Protein AF-A0E9J8-F1 (afdb_monomer)

Organism: Paramecium tetraurelia (NCBI:txid5888)

Solvent-accessible surface area (backbone atoms only — not comparable to full-atom values): 7516 Å² total; per-residue (Å²): 138,87,58,79,73,52,70,74,32,68,86,68,34,58,67,63,62,61,61,70,71,49,55,66,96,74,43,34,46,61,29,33,28,72,41,44,95,43,88,46,28,34,34,32,41,32,68,52,72,47,80,39,81,92,76,74,45,78,46,77,51,76,50,79,44,51,25,39,29,86,79,60,76,69,50,64,62,20,29,32,33,36,33,59,52,77,78,54,96,90,23,41,28,29,64,73,45,77,66,44,76,57,89,79,54,75,61,59,59,51,54,52,53,51,51,51,53,51,52,52,50,54,52,37,50,74,72,75,96

Radius of gyration: 19.51 Å; Cα contacts (8 Å, |Δi|>4): 196; chains: 1; bounding box: 41×47×58 Å

Structure (mmCIF, N/CA/C/O backbone):
data_AF-A0E9J8-F1
#
_entry.id   AF-A0E9J8-F1
#
loop_
_atom_site.group_PDB
_atom_site.id
_atom_site.type_symbol
_atom_site.label_atom_id
_atom_site.label_alt_id
_atom_site.label_comp_id
_atom_site.label_asym_id
_atom_site.label_entity_id
_atom_site.label_seq_id
_atom_site.pdbx_PDB_ins_code
_atom_site.Cartn_x
_atom_site.Cartn_y
_atom_site.Cartn_z
_atom_site.occupancy
_atom_site.B_iso_or_equiv
_atom_site.auth_seq_id
_atom_site.auth_comp_id
_atom_site.auth_asym_id
_atom_site.auth_atom_id
_atom_site.pdbx_PDB_model_num
ATOM 1 N N . MET A 1 1 ? -3.185 -34.220 -5.222 1.00 56.47 1 MET A N 1
ATOM 2 C CA . MET A 1 1 ? -3.588 -34.143 -6.646 1.00 56.47 1 MET A CA 1
ATOM 3 C C . MET A 1 1 ? -3.906 -32.694 -6.990 1.00 56.47 1 MET A C 1
ATOM 5 O O . MET A 1 1 ? -4.466 -32.004 -6.150 1.00 56.47 1 MET A O 1
ATOM 9 N N . GLN A 1 2 ? -3.507 -32.208 -8.166 1.00 64.44 2 GLN A N 1
ATOM 10 C CA . GLN A 1 2 ? -3.787 -30.841 -8.625 1.00 64.44 2 GLN A CA 1
ATOM 11 C C . GLN A 1 2 ? -5.031 -30.859 -9.522 1.00 64.44 2 GLN A C 1
ATOM 13 O O . GLN A 1 2 ? -5.090 -31.659 -10.449 1.00 64.44 2 GLN A O 1
ATOM 18 N N . THR A 1 3 ? -6.016 -30.000 -9.261 1.00 77.12 3 THR A N 1
ATOM 19 C CA . THR A 1 3 ? -7.221 -29.868 -10.099 1.00 77.12 3 THR A CA 1
ATOM 20 C C . THR A 1 3 ? -7.054 -28.728 -11.107 1.00 77.12 3 THR A C 1
ATOM 22 O O . THR A 1 3 ? -6.377 -27.741 -10.813 1.00 77.12 3 THR A O 1
ATOM 25 N N . VAL A 1 4 ? -7.684 -28.821 -12.284 1.00 76.69 4 VAL A N 1
ATOM 26 C CA . VAL A 1 4 ? -7.612 -27.785 -13.343 1.00 76.69 4 VAL A CA 1
ATOM 27 C C . VAL A 1 4 ? -8.012 -26.401 -12.812 1.00 76.69 4 VAL A C 1
ATOM 29 O O . VAL A 1 4 ? -7.341 -25.409 -13.089 1.00 76.69 4 VAL A O 1
ATOM 32 N N . TRP A 1 5 ? -9.026 -26.346 -11.947 1.00 69.56 5 TRP A N 1
ATOM 33 C CA . TRP A 1 5 ? -9.501 -25.124 -11.292 1.00 69.56 5 TRP A CA 1
ATOM 34 C C . TRP A 1 5 ? -8.427 -24.394 -10.471 1.00 69.56 5 TRP A C 1
ATOM 36 O O . TRP A 1 5 ? -8.422 -23.166 -10.412 1.00 69.56 5 TRP A O 1
ATOM 46 N N . THR A 1 6 ? -7.452 -25.112 -9.904 1.00 72.88 6 THR A N 1
ATOM 47 C CA . THR A 1 6 ? -6.358 -24.469 -9.156 1.00 72.88 6 THR A CA 1
ATOM 48 C C . THR A 1 6 ? -5.364 -23.720 -10.049 1.00 72.88 6 THR A C 1
ATOM 50 O O . THR A 1 6 ? -4.678 -22.833 -9.553 1.00 72.88 6 THR A O 1
ATOM 53 N N . LEU A 1 7 ? -5.288 -24.007 -11.355 1.00 70.81 7 LEU A N 1
ATOM 54 C CA . LEU A 1 7 ? -4.381 -23.314 -12.290 1.00 70.81 7 LEU A CA 1
ATOM 55 C C . LEU A 1 7 ? -4.836 -21.887 -12.628 1.00 70.81 7 LEU A C 1
ATOM 57 O O . LEU A 1 7 ? -4.047 -21.091 -13.138 1.00 70.81 7 LEU A O 1
ATOM 61 N N . ILE A 1 8 ? -6.102 -21.569 -12.342 1.00 70.50 8 ILE A N 1
ATOM 62 C CA . ILE A 1 8 ? -6.716 -20.263 -12.607 1.00 70.50 8 ILE A CA 1
ATOM 63 C C . ILE A 1 8 ? -6.835 -19.431 -11.311 1.00 70.50 8 ILE A C 1
ATOM 65 O O . ILE A 1 8 ? -7.114 -18.236 -11.354 1.00 70.50 8 ILE A O 1
ATOM 69 N N . HIS A 1 9 ? -6.562 -20.025 -10.144 1.00 70.81 9 HIS A N 1
ATOM 70 C CA . HIS A 1 9 ? -6.710 -19.355 -8.854 1.00 70.81 9 HIS A CA 1
ATOM 71 C C . HIS A 1 9 ? -5.567 -18.352 -8.578 1.00 70.81 9 HIS A C 1
ATOM 73 O O . HIS A 1 9 ? -4.394 -18.705 -8.749 1.00 70.81 9 HIS A O 1
ATOM 79 N N . PRO A 1 10 ? -5.858 -17.130 -8.085 1.00 66.62 10 PRO A N 1
ATOM 80 C CA . PRO A 1 10 ? -4.861 -16.073 -7.871 1.00 66.62 10 PRO A CA 1
ATOM 81 C C . PRO A 1 10 ? -3.773 -16.408 -6.840 1.00 66.62 10 PRO A C 1
ATOM 83 O O . PRO A 1 10 ? -2.691 -15.836 -6.908 1.00 66.62 10 PRO A O 1
ATOM 86 N N . THR A 1 11 ? -4.017 -17.335 -5.908 1.00 67.31 11 THR A N 1
ATOM 87 C CA . THR A 1 11 ? -2.997 -17.766 -4.925 1.00 67.31 11 THR A CA 1
ATOM 88 C C . THR A 1 11 ? -1.962 -18.736 -5.496 1.00 67.31 11 THR A C 1
ATOM 90 O O . THR A 1 11 ? -0.886 -18.871 -4.922 1.00 67.31 11 THR A O 1
ATOM 93 N N . ARG A 1 12 ? -2.270 -19.415 -6.611 1.00 70.31 12 ARG A N 1
ATOM 94 C CA . ARG A 1 12 ? -1.359 -20.356 -7.288 1.00 70.31 12 ARG A CA 1
ATOM 95 C C . ARG A 1 12 ? -0.766 -19.757 -8.559 1.00 70.31 12 ARG A C 1
ATOM 97 O O . ARG A 1 12 ? 0.385 -20.024 -8.900 1.00 70.31 12 ARG A O 1
ATOM 104 N N . ILE A 1 13 ? -1.548 -18.941 -9.258 1.00 65.56 13 ILE A N 1
ATOM 105 C CA . ILE A 1 13 ? -1.049 -18.069 -10.310 1.00 65.56 13 ILE A CA 1
ATOM 106 C C . ILE A 1 13 ? 0.006 -17.130 -9.717 1.00 65.56 13 ILE A C 1
ATOM 108 O O . ILE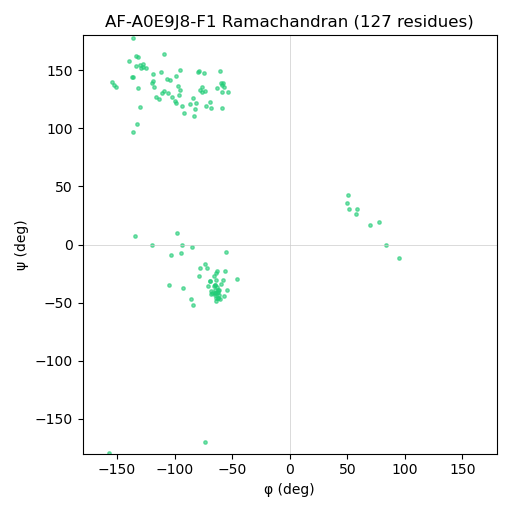 A 1 13 ? -0.173 -16.569 -8.641 1.00 65.56 13 ILE A O 1
ATOM 112 N N . SER A 1 14 ? 1.106 -16.928 -10.446 1.00 69.12 14 SER A N 1
ATOM 113 C CA . SER A 1 14 ? 2.121 -15.953 -10.051 1.00 69.12 14 SER A CA 1
ATOM 114 C C . SER A 1 14 ? 1.473 -14.589 -9.829 1.00 69.12 14 SER A C 1
ATOM 116 O O . SER A 1 14 ? 0.776 -14.091 -10.714 1.00 69.12 14 SER A O 1
ATOM 118 N N . VAL A 1 15 ? 1.777 -13.948 -8.697 1.00 70.06 15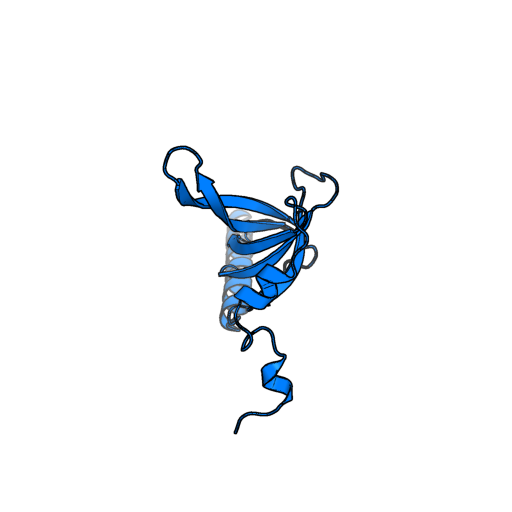 VAL A N 1
ATOM 119 C CA . VAL A 1 15 ? 1.400 -12.554 -8.393 1.00 70.06 15 VAL A CA 1
ATOM 120 C C . VAL A 1 15 ? 1.681 -11.627 -9.587 1.00 70.06 15 VAL A C 1
ATOM 122 O O . VAL A 1 15 ? 0.950 -10.671 -9.830 1.00 70.06 15 VAL A O 1
ATOM 125 N N . GLN A 1 16 ? 2.687 -11.957 -10.405 1.00 68.25 16 GLN A N 1
ATOM 126 C CA . GLN A 1 16 ? 2.999 -11.240 -11.638 1.00 68.25 16 GLN A CA 1
ATOM 127 C C . GLN A 1 16 ? 1.859 -11.215 -12.666 1.00 68.25 16 GLN A C 1
ATOM 129 O O . GLN A 1 16 ? 1.724 -10.225 -13.374 1.00 68.25 16 GLN A O 1
ATOM 134 N N . LYS A 1 17 ? 1.036 -12.262 -12.780 1.00 68.00 17 LYS A N 1
ATOM 135 C CA . LYS A 1 17 ? -0.120 -12.280 -13.694 1.00 68.00 17 LYS A CA 1
ATOM 136 C C . LYS A 1 17 ? -1.230 -11.352 -13.199 1.00 68.00 17 LYS A C 1
ATOM 138 O O . LYS A 1 17 ? -1.835 -10.674 -14.017 1.00 68.00 17 LYS A O 1
ATOM 143 N N . THR A 1 18 ? -1.433 -11.255 -11.883 1.00 72.31 18 THR A N 1
ATOM 144 C CA . THR A 1 18 ? -2.344 -10.264 -11.290 1.00 72.31 18 THR A CA 1
ATOM 145 C C . THR A 1 18 ? -1.850 -8.847 -11.563 1.00 72.31 18 THR A C 1
ATOM 147 O O . THR A 1 18 ? -2.623 -8.020 -12.027 1.00 72.31 18 THR A O 1
ATOM 150 N N . ILE A 1 19 ? -0.552 -8.585 -11.367 1.00 77.38 19 ILE A N 1
ATOM 151 C CA . ILE A 1 19 ? 0.054 -7.267 -11.626 1.00 77.38 19 ILE A CA 1
ATOM 152 C C . ILE A 1 19 ? -0.045 -6.873 -13.108 1.00 77.38 19 ILE A C 1
ATOM 154 O O . ILE A 1 19 ? -0.304 -5.714 -13.415 1.00 77.38 19 ILE A O 1
ATOM 158 N N . LYS A 1 20 ? 0.134 -7.824 -14.034 1.00 74.88 20 LYS A N 1
ATOM 159 C CA . LYS A 1 20 ? 0.058 -7.570 -15.484 1.00 74.88 20 LYS A CA 1
ATOM 160 C C . LYS A 1 20 ? -1.328 -7.124 -15.965 1.00 74.88 20 LYS A C 1
ATOM 162 O O . LYS A 1 20 ? -1.400 -6.469 -16.996 1.00 74.88 20 LYS A O 1
ATOM 167 N N . ASN A 1 21 ? -2.392 -7.465 -15.238 1.00 82.31 21 ASN A N 1
ATOM 168 C CA . ASN A 1 21 ? -3.774 -7.164 -15.621 1.00 82.31 21 ASN A CA 1
ATOM 169 C C . ASN A 1 21 ? -4.342 -5.906 -14.936 1.00 82.31 21 ASN A C 1
ATOM 171 O O . ASN A 1 21 ? -5.545 -5.670 -15.011 1.00 82.31 21 ASN A O 1
ATOM 175 N N . LEU A 1 22 ? -3.508 -5.121 -14.249 1.00 88.50 22 LEU A N 1
ATOM 176 C CA . LEU A 1 22 ? -3.925 -3.868 -13.617 1.00 88.50 22 LEU A CA 1
ATOM 177 C C . LEU A 1 22 ? -4.011 -2.734 -14.641 1.00 88.50 22 LEU A C 1
ATOM 179 O O . LEU A 1 22 ? -3.219 -2.677 -15.586 1.00 88.50 22 LEU A O 1
ATOM 183 N N . LEU A 1 23 ? -4.929 -1.790 -14.422 1.00 91.56 23 LEU A N 1
ATOM 184 C CA . LEU A 1 23 ? -4.974 -0.570 -15.230 1.00 91.56 23 LEU A CA 1
ATOM 185 C C . LEU A 1 23 ? -3.690 0.265 -15.038 1.00 91.56 23 LEU A C 1
ATOM 187 O O . LEU A 1 23 ? -3.252 0.469 -13.901 1.00 91.56 23 LEU A O 1
ATOM 191 N N . PRO A 1 24 ? -3.091 0.777 -16.131 1.00 87.88 24 PRO A N 1
ATOM 192 C CA . PRO A 1 24 ? -1.866 1.569 -16.073 1.00 87.88 24 PRO A CA 1
ATOM 193 C C . PRO A 1 24 ? -2.126 2.981 -15.512 1.00 87.88 24 PRO A C 1
ATOM 195 O O . PRO A 1 24 ? -3.190 3.285 -14.973 1.00 87.88 24 PRO A O 1
ATOM 198 N N . SER A 1 25 ? -1.119 3.857 -15.611 1.00 90.00 25 SER A N 1
ATOM 199 C CA . SER A 1 25 ? -1.200 5.286 -15.253 1.00 90.00 25 SER A CA 1
ATOM 200 C C . SER A 1 25 ? -1.620 5.583 -13.806 1.00 90.00 25 SER A C 1
ATOM 202 O O . SER A 1 25 ? -2.196 6.631 -13.535 1.00 90.00 25 SER A O 1
ATOM 204 N N . GLY A 1 26 ? -1.368 4.659 -12.878 1.00 88.88 26 GLY A N 1
ATOM 205 C CA . GLY A 1 26 ? -1.719 4.823 -11.466 1.00 88.88 26 GLY A CA 1
ATOM 206 C C . GLY A 1 26 ? -3.217 4.783 -11.167 1.00 88.88 26 GLY A C 1
ATOM 207 O O . GLY A 1 26 ? -3.636 5.187 -10.087 1.00 88.88 26 GLY A O 1
ATOM 208 N N . GLN A 1 27 ? -4.035 4.283 -12.099 1.00 95.25 27 GLN A N 1
ATOM 209 C CA . GLN A 1 27 ? -5.447 4.028 -11.812 1.00 95.25 27 GLN A CA 1
ATOM 210 C C . GLN A 1 27 ? -5.623 2.871 -10.833 1.00 95.25 27 GLN A C 1
ATOM 212 O O . GLN A 1 27 ? -6.582 2.856 -10.061 1.00 95.25 27 GLN A O 1
ATOM 217 N N . GLU A 1 28 ? -4.712 1.902 -10.870 1.00 96.69 28 GLU A N 1
ATOM 218 C CA . GLU A 1 28 ? -4.720 0.742 -9.998 1.00 96.69 28 GLU A CA 1
ATOM 219 C C . GLU A 1 28 ? -3.332 0.423 -9.488 1.00 96.69 28 GLU A C 1
ATOM 221 O O . GLU A 1 28 ? -2.342 0.519 -10.214 1.00 96.69 28 GLU A O 1
ATOM 226 N N . PHE A 1 29 ? -3.281 -0.041 -8.247 1.00 96.06 29 PHE A N 1
ATOM 227 C CA . PHE A 1 29 ? -2.051 -0.521 -7.655 1.00 96.06 29 PHE A CA 1
ATOM 228 C C . PHE A 1 29 ? -2.274 -1.811 -6.891 1.00 96.06 29 PHE A C 1
ATOM 230 O O . PHE A 1 29 ? -3.287 -1.988 -6.223 1.00 96.06 29 PHE A O 1
ATOM 237 N N . PHE A 1 30 ? -1.278 -2.687 -6.954 1.00 95.56 30 PH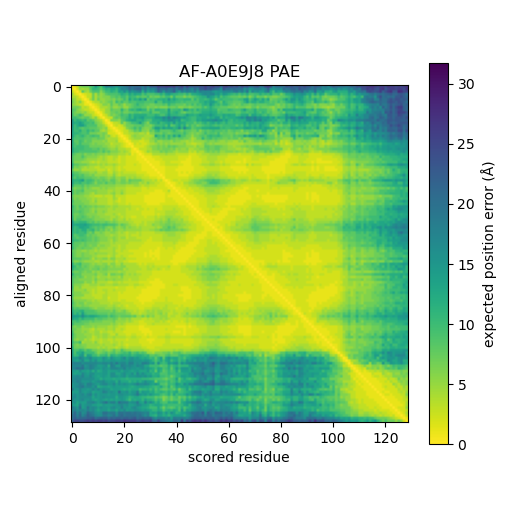E A N 1
ATOM 238 C CA . PHE A 1 30 ? -1.163 -3.831 -6.065 1.00 95.56 30 PHE A CA 1
ATOM 239 C C . PHE A 1 30 ? -0.257 -3.466 -4.893 1.00 95.56 30 PHE A C 1
ATOM 241 O O . PHE A 1 30 ? 0.826 -2.908 -5.087 1.00 95.56 30 PHE A O 1
ATOM 248 N N . GLY A 1 31 ? -0.692 -3.792 -3.684 1.00 96.00 31 GLY A N 1
ATOM 249 C CA . GLY A 1 31 ? 0.032 -3.442 -2.475 1.00 96.00 31 GLY A CA 1
ATOM 250 C C . GLY A 1 31 ? -0.295 -4.338 -1.293 1.00 96.00 31 GLY A C 1
ATOM 251 O O . GLY A 1 31 ? -1.093 -5.268 -1.393 1.00 96.00 31 GLY A O 1
ATOM 252 N N . THR A 1 32 ? 0.338 -4.033 -0.166 1.00 97.44 32 THR A N 1
ATOM 253 C CA . THR A 1 32 ? 0.138 -4.732 1.108 1.00 97.44 32 THR A CA 1
ATOM 254 C C . THR A 1 32 ? -0.411 -3.764 2.144 1.00 97.44 32 THR A C 1
ATOM 256 O O . THR A 1 32 ? 0.091 -2.647 2.271 1.00 97.44 32 THR A O 1
ATOM 259 N N . VAL A 1 33 ? -1.412 -4.178 2.913 1.00 97.75 33 VAL A N 1
ATOM 260 C CA . VAL A 1 33 ? -1.950 -3.381 4.020 1.00 97.75 33 VAL A CA 1
ATOM 261 C C . VAL A 1 33 ? -0.918 -3.310 5.148 1.00 97.75 33 VAL A C 1
ATOM 263 O O . VAL A 1 33 ? -0.476 -4.335 5.660 1.00 97.75 33 VAL A O 1
ATOM 266 N N . ILE A 1 34 ? -0.520 -2.095 5.532 1.00 97.50 34 ILE A N 1
ATOM 267 C CA . ILE A 1 34 ? 0.404 -1.845 6.653 1.00 97.50 34 ILE A CA 1
ATOM 268 C C . ILE A 1 34 ? -0.374 -1.609 7.951 1.00 97.50 34 ILE A C 1
ATOM 270 O O . ILE A 1 34 ? 0.083 -1.992 9.022 1.00 97.50 34 ILE A O 1
ATOM 274 N N . ARG A 1 35 ? -1.522 -0.920 7.870 1.00 95.75 35 ARG A N 1
ATOM 275 C CA . ARG A 1 35 ? -2.289 -0.475 9.042 1.00 95.75 35 ARG A CA 1
ATOM 276 C C . ARG A 1 35 ? -3.784 -0.386 8.737 1.00 95.75 35 ARG A C 1
ATOM 278 O O . ARG A 1 35 ? -4.156 0.219 7.732 1.00 95.75 35 ARG A O 1
ATOM 285 N N . ASP A 1 36 ? -4.605 -0.893 9.648 1.00 93.56 36 ASP A N 1
ATOM 286 C CA . ASP A 1 36 ? -6.081 -0.927 9.611 1.00 93.56 36 ASP A CA 1
ATOM 287 C C . ASP A 1 36 ? -6.747 -0.183 10.793 1.00 93.56 36 ASP A C 1
ATOM 289 O O . ASP A 1 36 ? -7.958 -0.048 10.860 1.00 93.56 36 ASP A O 1
ATOM 293 N N . SER A 1 37 ? -5.953 0.384 11.705 1.00 88.38 37 SER A N 1
ATOM 294 C CA . SER A 1 37 ? -6.391 1.075 12.934 1.00 88.38 37 SER A CA 1
ATOM 295 C C . SER A 1 37 ? -7.399 2.233 12.767 1.00 88.38 37 SER A C 1
ATOM 297 O O . SER A 1 37 ? -7.834 2.787 13.776 1.00 88.38 37 SER A O 1
ATOM 299 N N . ARG A 1 38 ? -7.740 2.670 11.548 1.00 89.62 38 ARG A N 1
ATOM 300 C CA . ARG A 1 38 ? -8.653 3.798 11.311 1.00 89.62 38 ARG A CA 1
ATOM 301 C C . ARG A 1 38 ? -9.976 3.285 10.753 1.00 89.62 38 ARG A C 1
ATOM 303 O O . ARG A 1 38 ? -9.989 2.598 9.746 1.00 89.62 38 ARG A O 1
ATOM 310 N N . ASN A 1 39 ? -11.089 3.746 11.318 1.00 93.31 39 ASN A N 1
ATOM 311 C CA . ASN A 1 39 ? -12.413 3.353 10.841 1.00 93.31 39 ASN A CA 1
ATOM 312 C C . ASN A 1 39 ? -12.613 3.670 9.344 1.00 93.31 39 ASN A C 1
ATOM 314 O O . ASN A 1 39 ? -12.257 4.753 8.857 1.00 93.31 39 ASN A O 1
ATOM 318 N N . LYS A 1 40 ? -13.174 2.708 8.620 1.00 94.81 40 LYS A N 1
ATOM 319 C CA . LYS A 1 40 ? -13.451 2.681 7.182 1.00 94.81 40 LYS A CA 1
ATOM 320 C C . LYS A 1 40 ? -12.257 3.020 6.289 1.00 94.81 40 LYS A C 1
ATOM 322 O O . LYS A 1 40 ? -12.379 3.727 5.273 1.00 94.81 40 LYS A O 1
ATOM 327 N N . SER A 1 41 ? -11.053 2.693 6.754 1.00 96.69 41 SER A N 1
ATOM 328 C CA . SER A 1 41 ? -9.812 3.146 6.131 1.00 96.69 41 SER A CA 1
ATOM 329 C C . SER A 1 41 ? -8.658 2.189 6.379 1.00 96.69 41 SER A C 1
ATOM 331 O O . SER A 1 41 ? -8.366 1.847 7.517 1.00 96.69 41 SER A O 1
ATOM 333 N N . CYS A 1 42 ? -7.861 1.931 5.351 1.00 96.81 42 CYS A N 1
ATOM 334 C CA . CYS A 1 42 ? -6.599 1.219 5.515 1.00 96.81 42 CYS A CA 1
ATOM 335 C C . CYS A 1 42 ? -5.444 1.981 4.857 1.00 96.81 42 CYS A C 1
ATOM 337 O O . CYS A 1 42 ? -5.631 2.732 3.894 1.00 96.81 42 CYS A O 1
ATOM 339 N N . ARG A 1 43 ? -4.227 1.796 5.377 1.00 97.75 43 ARG A N 1
ATOM 340 C CA . ARG A 1 43 ? -2.993 2.299 4.762 1.00 97.75 43 ARG A CA 1
ATOM 341 C C . ARG A 1 43 ? -2.310 1.167 4.005 1.00 97.75 43 ARG A C 1
ATOM 343 O O . ARG A 1 43 ? -2.003 0.132 4.592 1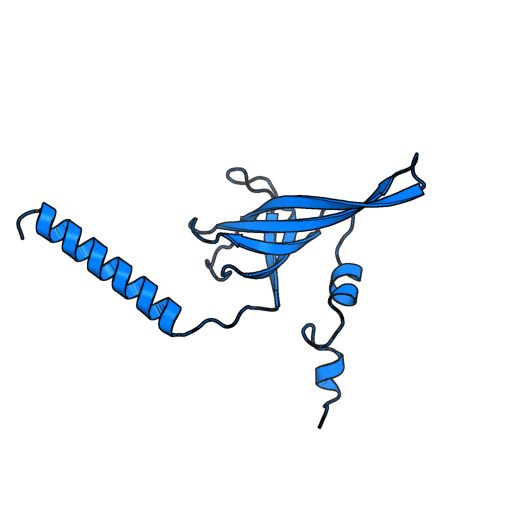.00 97.75 43 ARG A O 1
ATOM 350 N N . VAL A 1 44 ? -2.061 1.373 2.717 1.00 98.00 44 VAL A N 1
ATOM 351 C CA . VAL A 1 44 ? -1.545 0.360 1.791 1.00 98.00 44 VAL A CA 1
ATOM 352 C C . VAL A 1 44 ? -0.173 0.776 1.273 1.00 98.00 44 VAL A C 1
ATOM 354 O O . VAL A 1 44 ? -0.010 1.873 0.740 1.00 98.00 44 VAL A O 1
ATOM 357 N N . LYS A 1 45 ? 0.810 -0.116 1.406 1.00 98.31 45 LYS A N 1
ATOM 358 C CA . LYS A 1 45 ? 2.143 -0.006 0.810 1.00 98.31 45 LYS A CA 1
ATOM 359 C C . LYS A 1 45 ? 2.093 -0.454 -0.640 1.00 98.31 45 LYS A C 1
ATOM 361 O O . LYS A 1 45 ? 1.780 -1.614 -0.901 1.00 98.31 45 LYS A O 1
ATOM 366 N N . VAL A 1 46 ? 2.469 0.410 -1.568 1.00 97.06 46 VAL A N 1
ATOM 367 C CA . VAL A 1 46 ? 2.613 0.070 -2.985 1.00 97.06 46 VAL A CA 1
ATOM 368 C C . VAL A 1 46 ? 4.077 0.169 -3.371 1.00 97.06 46 VAL A C 1
ATOM 370 O O . VAL A 1 46 ? 4.707 1.205 -3.187 1.00 97.06 46 VAL A O 1
ATOM 373 N N . SER A 1 47 ? 4.611 -0.913 -3.929 1.00 94.38 47 SER A N 1
ATOM 374 C CA . SER A 1 47 ? 5.965 -0.964 -4.477 1.00 94.38 47 SER A CA 1
ATOM 375 C C . SER A 1 47 ? 5.912 -0.963 -5.997 1.00 94.38 47 SER A C 1
ATOM 377 O O . SER A 1 47 ? 5.225 -1.801 -6.586 1.00 94.38 47 SER A O 1
ATOM 379 N N . TYR A 1 48 ? 6.678 -0.091 -6.637 1.00 92.44 48 TYR A N 1
ATOM 380 C CA . TYR A 1 48 ? 6.771 -0.018 -8.090 1.00 92.44 48 TYR A CA 1
ATOM 381 C C . TYR A 1 48 ? 8.234 0.040 -8.528 1.00 92.44 48 TYR A C 1
ATOM 383 O O . TYR A 1 48 ? 9.134 0.310 -7.734 1.00 92.44 48 TYR A O 1
ATOM 391 N N . LYS A 1 49 ? 8.483 -0.271 -9.801 1.00 93.19 49 LYS A N 1
ATOM 392 C CA . LYS A 1 49 ? 9.809 -0.154 -10.410 1.00 93.19 49 LYS A CA 1
ATOM 393 C C . LYS A 1 49 ? 9.750 0.826 -11.567 1.00 93.19 49 LYS A C 1
ATOM 395 O O . LYS A 1 49 ? 8.808 0.780 -12.353 1.00 93.19 49 LYS A O 1
ATOM 400 N N . TYR A 1 50 ? 10.765 1.669 -11.695 1.00 93.94 50 TYR A N 1
ATOM 401 C CA . TYR A 1 50 ? 10.886 2.624 -12.791 1.00 93.94 50 TYR A CA 1
ATOM 402 C C . TYR A 1 50 ? 12.268 2.545 -13.435 1.00 93.94 50 TYR A C 1
ATOM 404 O O . TYR A 1 50 ? 13.247 2.122 -12.820 1.00 93.94 50 TYR A O 1
ATOM 412 N N . TRP A 1 51 ? 12.340 2.938 -14.704 1.00 96.69 51 TRP A N 1
ATOM 413 C CA . TRP A 1 51 ? 13.588 2.976 -15.456 1.00 96.69 51 TRP A CA 1
ATOM 414 C C . TRP A 1 51 ? 14.309 4.304 -15.236 1.00 96.69 51 TRP A C 1
ATOM 416 O O . TRP A 1 51 ? 13.778 5.367 -15.570 1.00 96.69 51 TRP A O 1
ATOM 426 N N . HIS A 1 52 ? 15.538 4.260 -14.724 1.00 97.44 52 HIS A N 1
ATOM 427 C CA . HIS A 1 52 ? 16.344 5.465 -14.576 1.00 97.44 52 HIS A CA 1
ATOM 428 C C . HIS A 1 52 ? 17.220 5.704 -15.813 1.00 97.44 52 HIS A C 1
ATOM 430 O O . HIS A 1 52 ? 18.166 4.960 -16.075 1.00 97.44 52 HIS A O 1
ATOM 436 N N . LYS A 1 53 ? 16.939 6.785 -16.557 1.00 96.75 53 LYS A N 1
ATOM 437 C CA . LYS A 1 53 ? 17.558 7.069 -17.868 1.00 96.75 53 LYS A CA 1
ATOM 438 C C . LYS A 1 53 ? 19.090 7.146 -17.828 1.00 96.75 53 LYS A C 1
ATOM 440 O O . LYS A 1 53 ? 19.740 6.572 -18.693 1.00 96.75 53 LYS A O 1
ATOM 445 N N . LYS A 1 54 ? 19.667 7.825 -16.825 1.00 97.31 54 LYS A N 1
ATOM 446 C CA . LYS A 1 54 ? 21.126 8.035 -16.716 1.00 97.31 54 LYS A CA 1
ATOM 447 C C . LYS A 1 54 ? 21.885 6.739 -16.423 1.00 97.31 54 LYS A C 1
ATOM 449 O O . LYS A 1 54 ? 22.930 6.501 -17.012 1.00 97.31 54 LYS A O 1
ATOM 454 N N . TYR A 1 55 ? 21.353 5.915 -15.521 1.00 96.81 55 TYR A N 1
ATOM 455 C CA . TYR A 1 55 ? 22.026 4.694 -15.054 1.00 96.81 55 TYR A CA 1
ATOM 456 C C . TYR A 1 55 ? 21.607 3.437 -15.822 1.00 96.81 55 TYR A C 1
ATOM 458 O O . TYR A 1 55 ? 22.201 2.388 -15.615 1.00 96.81 55 TYR A O 1
ATOM 466 N N . LYS A 1 56 ? 20.599 3.538 -16.702 1.00 96.00 56 LYS A N 1
ATOM 467 C CA . LYS A 1 56 ? 20.084 2.435 -17.525 1.00 96.00 56 LYS A CA 1
ATOM 468 C C . LYS A 1 56 ? 19.773 1.174 -16.703 1.00 96.00 56 LYS A C 1
ATOM 470 O O . LYS A 1 56 ? 20.108 0.062 -17.098 1.00 96.00 56 LYS A O 1
ATOM 475 N N . SER A 1 57 ? 19.153 1.366 -15.541 1.00 97.19 57 SER A N 1
ATOM 476 C CA . SER A 1 57 ? 18.752 0.282 -14.645 1.00 97.19 57 SER A CA 1
ATOM 477 C C . SER A 1 57 ? 17.376 0.559 -14.043 1.00 97.19 57 SER A C 1
ATOM 479 O O . SER A 1 57 ? 16.922 1.710 -13.999 1.00 97.19 57 SER A O 1
ATOM 481 N N . TYR A 1 58 ? 16.708 -0.506 -13.598 1.00 96.44 58 TYR A N 1
ATOM 482 C CA . TYR A 1 58 ? 15.439 -0.421 -12.886 1.00 96.44 58 TYR A CA 1
ATOM 483 C C . TYR A 1 58 ? 15.679 -0.159 -11.404 1.00 96.44 58 TYR A C 1
ATOM 485 O O . TYR A 1 58 ? 16.360 -0.931 -10.732 1.00 96.44 58 TYR A O 1
ATOM 493 N N . PHE A 1 59 ? 15.047 0.888 -10.888 1.00 96.75 59 PHE A N 1
ATOM 494 C CA . PHE A 1 59 ? 15.037 1.209 -9.467 1.00 96.75 59 PHE A CA 1
ATOM 495 C C . PHE A 1 59 ? 13.669 0.879 -8.886 1.00 96.75 59 PHE A C 1
ATOM 497 O O . PHE A 1 59 ? 12.651 1.026 -9.564 1.00 96.75 59 PHE A O 1
ATOM 504 N N . GLY A 1 60 ? 13.659 0.374 -7.655 1.00 96.38 60 GLY A N 1
ATOM 505 C CA . GLY A 1 60 ? 12.441 0.135 -6.895 1.00 96.38 60 GLY A CA 1
ATOM 506 C C . GLY A 1 60 ? 12.178 1.302 -5.959 1.00 96.38 60 GLY A C 1
ATOM 507 O O . GLY A 1 60 ? 13.099 1.759 -5.290 1.00 96.38 60 GLY A O 1
ATOM 508 N N . ASP A 1 61 ? 10.931 1.742 -5.900 1.00 96.62 61 ASP A N 1
ATOM 509 C CA . ASP A 1 61 ? 10.473 2.724 -4.927 1.00 96.62 61 ASP A CA 1
ATOM 510 C C . ASP A 1 61 ? 9.151 2.269 -4.305 1.00 96.62 61 ASP A C 1
ATOM 512 O O . ASP A 1 61 ? 8.485 1.344 -4.790 1.00 96.62 61 ASP A O 1
ATOM 516 N N . THR A 1 62 ? 8.815 2.863 -3.168 1.00 97.44 62 THR A N 1
ATOM 517 C CA . THR A 1 62 ? 7.626 2.537 -2.399 1.00 97.44 62 THR A CA 1
ATOM 518 C C . THR A 1 62 ? 6.876 3.803 -2.017 1.00 97.44 62 THR A C 1
ATOM 520 O O . THR A 1 62 ? 7.451 4.755 -1.504 1.00 97.44 62 THR A O 1
ATOM 523 N N . SER A 1 63 ? 5.561 3.784 -2.196 1.00 96.81 63 SER A N 1
ATOM 524 C CA . SER A 1 63 ? 4.665 4.830 -1.714 1.00 96.81 63 SER A CA 1
ATOM 525 C C . SER A 1 63 ? 3.566 4.237 -0.844 1.00 96.81 63 SER A C 1
ATOM 527 O O . SER A 1 63 ? 3.179 3.078 -0.999 1.00 96.81 63 SER A O 1
ATOM 529 N N . GLU A 1 64 ? 3.061 5.038 0.087 1.00 97.62 64 GLU A N 1
ATOM 530 C CA . GLU A 1 64 ? 1.973 4.648 0.975 1.00 97.62 64 GLU A CA 1
ATOM 531 C C . GLU A 1 64 ? 0.707 5.426 0.633 1.00 97.62 64 GLU A C 1
ATOM 533 O O . GLU A 1 64 ? 0.714 6.655 0.551 1.00 97.62 64 GLU A O 1
ATOM 538 N N . PHE A 1 65 ? -0.394 4.701 0.478 1.00 97.00 65 PHE A N 1
ATOM 539 C CA . PHE A 1 65 ? -1.688 5.247 0.100 1.00 97.00 65 PHE A CA 1
ATOM 540 C C . PHE A 1 65 ? -2.725 4.989 1.185 1.00 97.00 65 PHE A C 1
ATOM 542 O O . PHE A 1 65 ? -2.683 3.970 1.869 1.00 97.00 65 PHE A O 1
ATOM 549 N N . ILE A 1 66 ? -3.669 5.916 1.346 1.00 96.81 66 ILE A N 1
ATOM 550 C CA . ILE A 1 66 ? -4.834 5.714 2.211 1.00 96.81 66 ILE A CA 1
ATOM 551 C C . ILE A 1 66 ? -5.993 5.309 1.310 1.00 96.81 66 ILE A C 1
ATOM 553 O O . ILE A 1 66 ? -6.350 6.058 0.397 1.00 96.81 66 ILE A O 1
ATOM 557 N N . ALA A 1 67 ? -6.562 4.139 1.576 1.00 97.50 67 ALA A N 1
ATOM 558 C CA . ALA A 1 67 ? -7.686 3.600 0.834 1.00 97.50 67 ALA A CA 1
ATOM 559 C C . ALA A 1 67 ? -8.956 3.562 1.694 1.00 97.50 67 ALA A C 1
ATOM 561 O O . ALA A 1 67 ? -8.896 3.424 2.918 1.00 97.50 67 ALA A O 1
ATOM 562 N N . HIS A 1 68 ? -10.105 3.725 1.044 1.00 97.25 68 HIS A N 1
ATOM 563 C CA . HIS A 1 68 ? -11.414 3.426 1.610 1.00 97.25 68 HIS A CA 1
ATOM 564 C C . HIS A 1 68 ? -11.626 1.912 1.690 1.00 97.25 68 HIS A C 1
ATOM 566 O O . HIS A 1 68 ? -11.399 1.208 0.707 1.00 97.25 68 HIS A O 1
ATOM 572 N N . ASP A 1 69 ? -12.083 1.455 2.850 1.00 96.50 69 ASP A N 1
ATOM 573 C CA . ASP A 1 69 ? -12.518 0.084 3.118 1.00 96.50 69 ASP A CA 1
ATOM 574 C C . ASP A 1 69 ? -13.811 0.190 3.929 1.00 96.50 69 ASP A C 1
ATOM 576 O O . ASP A 1 69 ? -13.757 0.503 5.110 1.00 96.50 69 ASP A O 1
ATOM 580 N N . GLU A 1 70 ? -14.975 0.099 3.291 1.00 93.75 70 GLU A N 1
ATOM 581 C CA . GLU A 1 70 ? -16.253 0.445 3.938 1.00 93.75 70 GLU A CA 1
ATOM 582 C C . GLU A 1 70 ? -16.654 -0.544 5.035 1.00 93.75 70 GLU A C 1
ATOM 584 O O . GLU A 1 70 ? -17.226 -0.127 6.048 1.00 93.75 70 GLU A O 1
ATOM 589 N N . ASP A 1 71 ? -16.272 -1.808 4.855 1.00 94.19 71 ASP A N 1
ATOM 590 C CA . ASP A 1 71 ? -16.614 -2.929 5.729 1.00 94.19 71 ASP A CA 1
ATOM 591 C C . ASP A 1 71 ? -15.541 -3.207 6.795 1.00 94.19 71 ASP A C 1
ATOM 593 O O . ASP A 1 71 ? -15.704 -4.121 7.600 1.00 94.19 71 ASP A O 1
ATOM 597 N N . ASN A 1 72 ? -14.437 -2.441 6.817 1.00 92.69 72 ASN A N 1
ATOM 598 C CA . ASN A 1 72 ? -13.254 -2.709 7.656 1.00 92.69 72 ASN A CA 1
ATOM 599 C C . ASN A 1 72 ? -12.764 -4.166 7.536 1.00 92.69 72 ASN A C 1
ATOM 601 O O . ASN A 1 72 ? -12.334 -4.787 8.511 1.00 92.69 72 ASN A O 1
ATOM 605 N N . PHE A 1 73 ? -12.874 -4.734 6.336 1.00 92.56 73 PHE A N 1
ATOM 606 C CA . PHE A 1 73 ? -12.603 -6.147 6.096 1.00 92.56 73 PHE A CA 1
ATOM 607 C C . PHE A 1 73 ? -11.103 -6.453 5.998 1.00 92.56 73 PHE A C 1
ATOM 609 O O . PHE A 1 73 ? -10.666 -7.584 6.251 1.00 92.56 73 PHE A O 1
ATOM 616 N N . CYS A 1 74 ? -10.313 -5.463 5.587 1.00 94.06 74 CYS A N 1
ATOM 617 C CA . CYS A 1 74 ? -8.883 -5.617 5.386 1.00 94.06 74 CYS A CA 1
ATOM 618 C C . CYS A 1 74 ? -8.153 -5.634 6.725 1.00 94.06 74 CYS A C 1
ATOM 620 O O . CYS A 1 74 ? -8.314 -4.729 7.542 1.00 94.06 74 CYS A O 1
ATOM 622 N N . LYS A 1 75 ? -7.279 -6.621 6.909 1.00 93.25 75 LYS A N 1
ATOM 623 C CA . LYS A 1 75 ? -6.389 -6.712 8.068 1.00 93.25 75 LYS A CA 1
ATOM 624 C C . LYS A 1 75 ? -4.944 -6.445 7.654 1.00 93.25 75 LYS A C 1
ATOM 626 O O . LYS A 1 75 ? -4.581 -6.445 6.472 1.00 93.25 75 LYS A O 1
ATOM 631 N N . VAL A 1 76 ? -4.094 -6.172 8.639 1.00 94.88 76 VAL A N 1
ATOM 632 C CA . VAL A 1 76 ? -2.663 -5.937 8.407 1.00 94.88 76 VAL A CA 1
ATOM 633 C C . VAL A 1 76 ? -2.013 -7.156 7.740 1.00 94.88 76 VAL A C 1
ATOM 635 O O . VAL A 1 76 ? -2.166 -8.287 8.187 1.00 94.88 76 VAL A O 1
ATOM 638 N N . GLY A 1 77 ? -1.257 -6.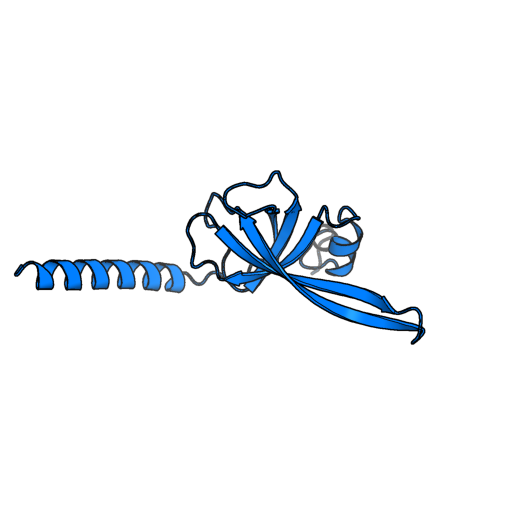913 6.667 1.00 95.00 77 GLY A N 1
ATOM 639 C CA . GLY A 1 77 ? -0.561 -7.944 5.894 1.00 95.00 77 GLY A CA 1
ATOM 640 C C . GLY A 1 77 ? -1.323 -8.460 4.670 1.00 95.00 77 GLY A C 1
ATOM 641 O O . GLY A 1 77 ? -0.703 -9.103 3.816 1.00 95.00 77 GLY A O 1
ATOM 642 N N . ASP A 1 78 ? -2.611 -8.135 4.526 1.00 95.38 78 ASP A N 1
ATOM 643 C CA . ASP A 1 78 ? -3.395 -8.499 3.344 1.00 95.38 78 ASP A CA 1
ATOM 644 C C . ASP A 1 78 ? -2.786 -7.905 2.071 1.00 95.38 78 ASP A C 1
ATOM 646 O O . ASP A 1 78 ? -2.363 -6.743 2.037 1.00 95.38 78 ASP A O 1
ATOM 650 N N . LYS A 1 79 ? -2.767 -8.693 0.990 1.00 95.12 79 LYS A N 1
ATOM 651 C CA . LYS A 1 79 ? -2.390 -8.196 -0.337 1.00 95.12 79 LYS A CA 1
ATOM 652 C C . LYS A 1 79 ? -3.630 -7.784 -1.096 1.00 95.12 79 LYS A C 1
ATOM 654 O O . LYS A 1 79 ? -4.491 -8.612 -1.397 1.00 95.12 79 LYS A O 1
ATOM 659 N N . VAL A 1 80 ? -3.685 -6.513 -1.450 1.00 96.38 80 VAL A N 1
ATOM 660 C CA . VAL A 1 80 ? -4.877 -5.866 -1.985 1.00 96.38 80 VAL A CA 1
ATOM 661 C C . VAL A 1 80 ? -4.571 -5.168 -3.298 1.00 96.38 80 VAL A C 1
ATOM 663 O O . VAL A 1 80 ? -3.443 -4.738 -3.554 1.00 96.38 80 VAL A O 1
ATOM 666 N N . VAL A 1 81 ? -5.597 -5.037 -4.131 1.00 96.06 81 VAL A N 1
ATOM 667 C CA . VAL A 1 81 ? -5.594 -4.092 -5.246 1.00 96.06 81 VAL A CA 1
ATOM 668 C C . VAL A 1 81 ? -6.424 -2.885 -4.845 1.00 96.06 81 VAL A C 1
ATOM 670 O O . VAL A 1 81 ? -7.582 -3.018 -4.444 1.00 96.06 81 VAL A O 1
ATOM 673 N N . ILE A 1 82 ? -5.830 -1.705 -4.974 1.00 97.12 82 ILE A N 1
ATOM 674 C CA . ILE A 1 82 ? -6.501 -0.425 -4.773 1.00 97.12 82 ILE A CA 1
ATOM 675 C C . ILE A 1 82 ? -6.790 0.225 -6.125 1.00 97.12 82 ILE A C 1
ATOM 677 O O . ILE A 1 82 ? -5.970 0.138 -7.040 1.00 97.12 82 ILE A O 1
ATOM 681 N N . LYS A 1 83 ? -7.951 0.875 -6.256 1.00 97.50 83 LYS A N 1
ATOM 682 C CA . LYS A 1 83 ? -8.338 1.646 -7.448 1.00 97.50 83 LYS A CA 1
ATOM 683 C C . LYS A 1 83 ? -8.552 3.106 -7.094 1.00 97.50 83 LYS A C 1
ATOM 685 O O . LYS A 1 83 ? -9.111 3.406 -6.043 1.00 97.50 83 LYS A O 1
ATOM 690 N N . HIS A 1 84 ? -8.113 3.994 -7.977 1.00 97.56 84 HIS A N 1
ATOM 691 C CA . HIS A 1 84 ? -8.358 5.423 -7.888 1.00 97.56 84 HIS A CA 1
ATOM 692 C C . HIS A 1 84 ? -9.866 5.734 -7.849 1.00 97.56 84 HIS A C 1
ATOM 694 O O . HIS A 1 84 ? -10.658 5.148 -8.594 1.00 97.56 84 HIS A O 1
ATOM 700 N N . CYS A 1 85 ? -10.253 6.690 -7.011 1.00 96.19 85 CYS A N 1
ATOM 701 C CA . CYS A 1 85 ? -11.587 7.281 -6.946 1.00 96.19 85 CYS A CA 1
ATOM 702 C C . CYS A 1 85 ? -11.492 8.801 -6.801 1.00 96.19 85 CYS A C 1
ATOM 704 O O . CYS A 1 85 ? -10.408 9.374 -6.697 1.00 96.19 85 CYS A O 1
ATOM 706 N N . GLN A 1 86 ? -12.643 9.472 -6.780 1.00 95.38 86 GLN A N 1
ATOM 707 C CA . GLN A 1 86 ? -12.684 10.883 -6.420 1.00 95.38 86 GLN A CA 1
ATOM 708 C C . GLN A 1 86 ? -12.151 11.086 -4.994 1.00 95.38 86 GLN A C 1
ATOM 710 O O . GLN A 1 86 ? -12.264 10.212 -4.132 1.00 95.38 86 GLN A O 1
ATOM 715 N N . LYS A 1 87 ? -11.548 12.253 -4.756 1.00 94.94 87 LYS A N 1
ATOM 716 C CA . LYS A 1 87 ? -10.977 12.594 -3.458 1.00 94.94 87 LYS A CA 1
ATOM 717 C C . LYS A 1 87 ? -12.075 12.780 -2.408 1.00 94.94 87 LYS A C 1
ATOM 719 O O . LYS A 1 87 ? -12.820 13.755 -2.474 1.00 94.94 87 LYS A O 1
ATOM 724 N N . THR A 1 88 ? -12.072 11.936 -1.379 1.00 94.19 88 THR A N 1
ATOM 725 C CA . THR A 1 88 ? -12.984 12.031 -0.230 1.00 94.19 88 THR A CA 1
ATOM 726 C C . THR A 1 88 ? -12.189 11.961 1.070 1.00 94.19 88 THR A C 1
ATOM 728 O O . THR A 1 88 ? -11.481 10.995 1.344 1.00 94.19 88 THR A O 1
ATOM 731 N N . GLY A 1 89 ? -12.250 13.017 1.889 1.00 88.50 89 GLY A N 1
ATOM 732 C CA . GLY A 1 89 ? -11.571 13.044 3.195 1.00 88.50 89 GLY A CA 1
ATOM 733 C C . GLY A 1 89 ? -10.049 12.829 3.133 1.00 88.50 89 GLY A C 1
ATOM 734 O O . GLY A 1 89 ? -9.471 12.237 4.043 1.00 88.50 89 GLY A O 1
ATOM 735 N N . GLY A 1 90 ? -9.402 13.257 2.042 1.00 91.81 90 GLY A N 1
ATOM 736 C CA . GLY A 1 90 ? -7.957 13.090 1.818 1.00 91.81 90 GLY A CA 1
ATOM 737 C C . GLY A 1 90 ? -7.545 11.730 1.245 1.00 91.81 90 GLY A C 1
ATOM 738 O O . GLY A 1 90 ? -6.364 11.515 0.985 1.00 91.81 90 GLY A O 1
ATOM 739 N N . LYS A 1 91 ? -8.504 10.835 1.009 1.00 94.75 91 LYS A N 1
ATOM 740 C CA . LYS A 1 91 ? -8.305 9.548 0.345 1.00 94.75 91 LYS A CA 1
ATOM 741 C C . LYS A 1 91 ? -8.702 9.673 -1.118 1.00 94.75 91 LYS A C 1
ATOM 743 O O . LYS A 1 91 ? -9.622 10.409 -1.451 1.00 94.75 91 LYS A O 1
ATOM 748 N N . TYR A 1 92 ? -7.986 8.970 -1.975 1.00 96.62 92 TYR A N 1
ATOM 749 C CA . TYR A 1 92 ? -8.148 9.001 -3.431 1.00 96.62 92 TYR A CA 1
ATOM 750 C C . TYR A 1 92 ? -8.151 7.587 -4.016 1.00 96.62 92 TYR A C 1
ATOM 752 O O . TYR A 1 92 ? -8.146 7.412 -5.228 1.00 96.62 92 TYR A O 1
ATOM 760 N N . TYR A 1 93 ? -8.170 6.578 -3.143 1.00 97.81 93 TYR A N 1
ATOM 761 C CA . TYR A 1 93 ? -8.226 5.171 -3.494 1.00 97.81 93 TYR A CA 1
ATOM 762 C C . TYR A 1 93 ? -9.276 4.456 -2.652 1.00 97.81 93 TYR A C 1
A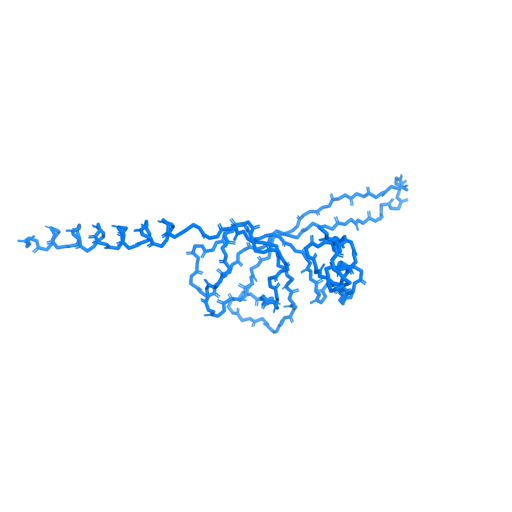TOM 764 O O . TYR A 1 93 ? -9.528 4.839 -1.510 1.00 97.81 93 TYR A O 1
ATOM 772 N N . TYR A 1 94 ? -9.820 3.369 -3.179 1.00 97.38 94 TYR A N 1
ATOM 773 C CA . TYR A 1 94 ? -10.594 2.385 -2.426 1.00 97.38 94 TYR A CA 1
ATOM 774 C C . TYR A 1 94 ? -10.037 0.987 -2.671 1.00 97.38 94 TYR A C 1
ATOM 776 O O . TYR A 1 94 ? -9.382 0.734 -3.690 1.00 97.38 94 TYR A O 1
ATOM 784 N N . VAL A 1 95 ? -10.271 0.085 -1.723 1.00 97.31 95 VAL A N 1
ATOM 785 C CA . VAL A 1 95 ? -9.914 -1.322 -1.875 1.00 97.31 95 VAL A CA 1
ATOM 786 C C . VAL A 1 95 ? -10.886 -1.959 -2.856 1.00 97.31 95 VAL A C 1
ATOM 788 O O . VAL A 1 95 ? -12.089 -1.988 -2.624 1.00 97.31 95 VAL A O 1
ATOM 791 N N . ARG A 1 96 ? -10.367 -2.468 -3.974 1.00 95.69 96 ARG A N 1
ATOM 792 C CA . ARG A 1 96 ? -11.185 -3.181 -4.955 1.00 95.69 96 ARG A CA 1
ATOM 793 C C . ARG A 1 96 ? -11.358 -4.640 -4.577 1.00 95.69 96 ARG A C 1
ATOM 795 O O . ARG A 1 96 ? -12.462 -5.165 -4.630 1.00 95.69 96 ARG A O 1
ATOM 802 N N . ASN A 1 97 ? -10.246 -5.318 -4.317 1.00 93.31 97 ASN A N 1
ATOM 803 C CA . ASN A 1 97 ? -10.245 -6.743 -4.035 1.00 93.31 97 ASN A CA 1
ATOM 804 C C . ASN A 1 97 ? -9.033 -7.136 -3.196 1.00 93.31 97 ASN A C 1
ATOM 806 O O . ASN A 1 97 ? -7.908 -6.686 -3.438 1.00 93.31 97 ASN A O 1
ATOM 810 N N . VAL A 1 98 ? -9.274 -8.036 -2.245 1.00 93.75 98 VAL A N 1
ATOM 811 C CA . VAL A 1 98 ? -8.227 -8.750 -1.517 1.00 93.75 98 VAL A CA 1
ATOM 812 C C . VAL A 1 98 ? -7.777 -9.919 -2.390 1.00 93.75 98 VAL A C 1
ATOM 814 O O . VAL A 1 98 ? -8.566 -10.795 -2.733 1.00 93.75 98 VAL A O 1
ATOM 817 N N . VAL A 1 99 ? -6.517 -9.901 -2.818 1.00 92.00 99 VAL A N 1
ATOM 818 C CA . VAL A 1 99 ? -5.943 -10.923 -3.706 1.00 92.00 99 VAL A CA 1
ATOM 819 C C . VAL A 1 99 ? -5.433 -12.104 -2.893 1.00 92.00 99 VAL A C 1
ATOM 821 O O . VAL A 1 99 ? -5.662 -13.255 -3.256 1.00 92.00 99 VAL A O 1
ATOM 824 N N . ILE A 1 100 ? -4.699 -11.808 -1.819 1.00 90.38 100 ILE A N 1
ATOM 825 C CA . ILE A 1 100 ? -4.146 -12.808 -0.909 1.00 90.38 100 ILE A CA 1
ATOM 826 C C . ILE A 1 100 ? -4.478 -12.338 0.508 1.00 90.38 100 ILE A C 1
ATOM 828 O O . ILE A 1 100 ? -3.842 -11.385 0.970 1.00 90.38 100 ILE A O 1
ATOM 832 N N . PRO A 1 101 ? -5.472 -12.956 1.165 1.00 90.38 101 PRO A N 1
ATOM 833 C CA . PRO A 1 101 ? -5.764 -12.672 2.559 1.00 90.38 101 PRO A CA 1
ATOM 834 C C . PRO A 1 101 ? -4.709 -13.317 3.461 1.00 90.38 101 PRO A C 1
ATOM 8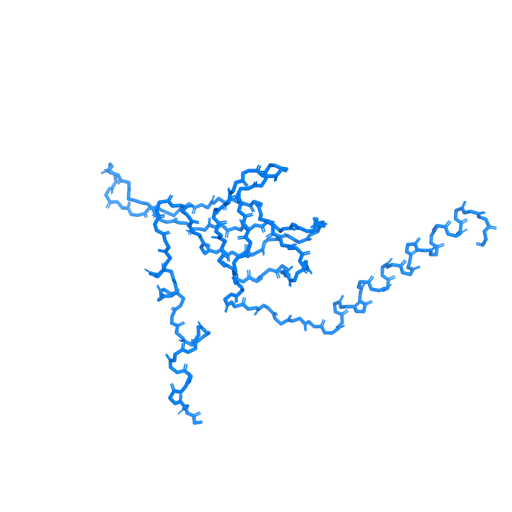36 O O . PRO A 1 101 ? -4.179 -14.391 3.156 1.00 90.38 101 PRO A O 1
ATOM 839 N N . VAL A 1 102 ? -4.424 -12.671 4.582 1.00 89.88 102 VAL A N 1
ATOM 840 C CA . VAL A 1 102 ? -3.712 -13.269 5.709 1.00 89.88 102 VAL A CA 1
ATOM 841 C C . VAL A 1 102 ? -4.690 -14.132 6.508 1.00 89.88 102 VAL A C 1
ATOM 843 O O . VAL A 1 102 ? -5.897 -13.880 6.528 1.00 89.88 102 VAL A O 1
ATOM 846 N N . GLY A 1 103 ? -4.179 -15.200 7.127 1.00 83.38 103 GLY A N 1
ATOM 847 C CA . GLY A 1 103 ? -4.975 -16.029 8.028 1.00 83.38 103 GLY A CA 1
ATOM 848 C C . GLY A 1 103 ? -5.503 -15.177 9.176 1.00 83.38 103 GLY A C 1
ATOM 849 O O . GLY A 1 103 ? -4.713 -14.619 9.930 1.00 83.38 103 GLY A O 1
ATOM 850 N N . ARG A 1 104 ? -6.827 -15.058 9.276 1.00 77.75 104 ARG A N 1
ATOM 851 C CA . ARG A 1 104 ? -7.496 -14.406 10.402 1.00 77.75 104 ARG A CA 1
ATOM 852 C C . ARG A 1 104 ? -7.595 -15.446 11.502 1.00 77.75 104 ARG A C 1
ATOM 854 O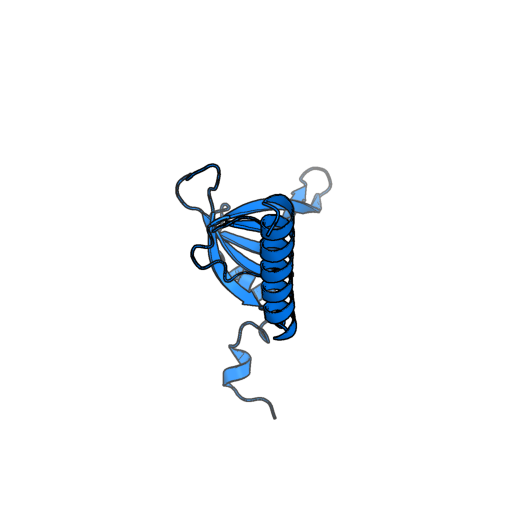 O . ARG A 1 104 ? -8.290 -16.447 11.313 1.00 77.75 104 ARG A O 1
ATOM 861 N N . ASN A 1 105 ? -6.853 -15.276 12.590 1.00 75.19 105 ASN A N 1
ATOM 862 C CA . ASN A 1 105 ? -6.999 -16.201 13.698 1.00 75.19 105 ASN A CA 1
ATOM 863 C C . ASN A 1 105 ? -8.277 -15.814 14.450 1.00 75.19 105 ASN A C 1
ATOM 865 O O . ASN A 1 105 ? -8.457 -14.640 14.758 1.00 75.19 105 ASN A O 1
ATOM 869 N N . PRO A 1 106 ? -9.155 -16.768 14.797 1.00 71.38 106 PRO A N 1
ATOM 870 C CA . PRO A 1 106 ? -10.325 -16.477 15.628 1.00 71.38 106 PRO A CA 1
ATOM 871 C C . PRO A 1 106 ? -9.967 -15.820 16.974 1.00 71.38 106 PRO A C 1
ATOM 873 O O . PRO A 1 106 ? -10.788 -15.129 17.565 1.00 71.38 106 PRO A O 1
ATOM 876 N N . SER A 1 107 ? -8.732 -16.005 17.457 1.00 68.50 107 SER A N 1
ATOM 877 C CA . SER A 1 107 ? -8.202 -15.305 18.632 1.00 68.50 107 SER A CA 1
ATOM 878 C C . SER A 1 107 ? -8.090 -13.792 18.436 1.00 68.50 107 SER A C 1
ATOM 880 O O . SER A 1 107 ? -8.262 -13.060 19.400 1.00 68.50 107 SER A O 1
ATOM 882 N N . ASP A 1 108 ? -7.856 -13.310 17.211 1.00 69.19 108 ASP A N 1
ATOM 883 C CA . ASP A 1 108 ? -7.743 -11.874 16.931 1.00 69.19 108 ASP A CA 1
ATOM 884 C C . ASP A 1 108 ? -9.088 -11.165 17.198 1.00 69.19 108 ASP A C 1
ATOM 886 O O . ASP A 1 108 ? -9.115 -10.048 17.711 1.00 69.19 108 ASP A O 1
ATOM 890 N N . GLU A 1 109 ? -10.213 -11.844 16.930 1.00 72.94 109 GLU A N 1
ATOM 891 C CA . GLU A 1 109 ? -11.558 -11.368 17.287 1.00 72.94 109 GLU A CA 1
ATOM 892 C C . GLU A 1 109 ? -11.769 -11.369 18.813 1.00 72.94 109 GLU A C 1
ATOM 894 O O . GLU A 1 109 ? -12.332 -10.426 19.368 1.00 72.94 109 GLU A O 1
ATOM 899 N N . GLN A 1 110 ? -11.273 -12.393 19.519 1.00 76.19 110 GLN A N 1
ATOM 900 C CA . GLN A 1 110 ? -11.337 -12.465 20.987 1.00 76.19 110 GLN A CA 1
ATOM 901 C C . GLN A 1 110 ? -10.504 -11.358 21.653 1.00 76.19 110 GLN A C 1
ATOM 903 O O . GLN A 1 110 ? -10.945 -10.763 22.638 1.00 76.19 110 GLN A O 1
ATOM 908 N N . ASP A 1 111 ? -9.333 -11.041 21.101 1.00 73.44 111 ASP A N 1
ATOM 909 C CA . ASP A 1 111 ? -8.459 -9.966 21.574 1.00 73.44 111 ASP A CA 1
ATOM 910 C C . ASP A 1 111 ? -9.097 -8.579 21.388 1.00 73.44 111 ASP A C 1
ATOM 912 O O . ASP A 1 111 ? -8.918 -7.696 22.235 1.00 73.44 111 ASP A O 1
ATOM 916 N N . GLU A 1 112 ? -9.853 -8.370 20.303 1.00 78.31 112 GLU A N 1
ATOM 917 C CA . GLU A 1 112 ? -10.639 -7.148 20.079 1.00 78.31 112 GLU A CA 1
ATOM 918 C C . GLU A 1 112 ? -11.747 -7.002 21.142 1.00 78.31 112 GLU A C 1
ATOM 920 O O . GLU A 1 112 ? -11.819 -5.965 21.808 1.00 78.31 112 GLU A O 1
ATOM 925 N N . VAL A 1 113 ? -12.523 -8.062 21.401 1.00 85.56 113 VAL A N 1
ATOM 926 C CA . VAL A 1 113 ? -13.579 -8.074 22.437 1.00 85.56 113 VAL A CA 1
ATOM 927 C C . VAL A 1 113 ? -13.007 -7.841 23.840 1.00 85.56 113 VAL A C 1
ATOM 929 O O . VAL A 1 113 ? -13.551 -7.059 24.623 1.00 85.56 113 VAL A O 1
ATOM 932 N N . MET A 1 114 ? -11.882 -8.476 24.181 1.00 83.25 114 MET A N 1
ATOM 933 C CA . MET A 1 114 ? -11.254 -8.303 25.495 1.00 83.25 114 MET A CA 1
ATOM 934 C C . MET A 1 114 ? -10.745 -6.874 25.716 1.00 83.25 114 MET A C 1
ATOM 936 O O . MET A 1 114 ? -10.849 -6.362 26.834 1.00 83.25 114 MET A O 1
ATOM 940 N N . LYS A 1 115 ? -10.250 -6.196 24.670 1.00 83.56 115 LYS A N 1
ATOM 941 C CA . LYS A 1 115 ? -9.891 -4.769 24.739 1.00 83.56 115 LYS A CA 1
ATOM 942 C C . LYS A 1 115 ? -11.112 -3.887 24.979 1.00 83.56 115 LYS A C 1
ATOM 944 O O . LYS A 1 115 ? -11.031 -2.960 25.782 1.00 83.56 115 LYS A O 1
ATOM 949 N N . GLU A 1 116 ? -12.238 -4.170 24.327 1.00 87.44 116 GLU A N 1
ATOM 950 C CA . GLU A 1 116 ? -13.486 -3.436 24.565 1.00 87.44 116 GLU A CA 1
ATOM 951 C C . GLU A 1 116 ? -13.970 -3.596 26.010 1.00 87.44 116 GLU A C 1
ATOM 953 O O . GLU A 1 116 ? -14.249 -2.598 26.672 1.00 87.44 116 GLU A O 1
ATOM 958 N N . LEU A 1 117 ? -13.977 -4.821 26.547 1.00 90.94 117 LEU A N 1
ATOM 959 C CA . LEU A 1 117 ? -14.356 -5.080 27.941 1.00 90.94 117 LEU A CA 1
ATOM 960 C C . LEU A 1 117 ? -13.423 -4.385 28.941 1.00 90.94 117 LEU A C 1
ATOM 962 O O . LEU A 1 117 ? -13.887 -3.834 29.941 1.00 90.94 117 LEU A O 1
ATOM 966 N N . GLN A 1 118 ? -12.113 -4.380 28.678 1.00 89.75 118 GLN A N 1
ATOM 967 C CA . GLN A 1 118 ? -11.144 -3.647 29.496 1.00 89.75 118 GLN A CA 1
ATOM 968 C C . GLN A 1 118 ? -11.397 -2.136 29.460 1.00 89.75 118 GLN A C 1
ATOM 970 O O . GLN A 1 118 ? -11.345 -1.503 30.513 1.00 89.75 118 GLN A O 1
ATOM 975 N N . ASN A 1 119 ? -11.716 -1.574 28.291 1.00 91.50 119 ASN A N 1
ATOM 976 C CA . ASN A 1 119 ? -12.058 -0.158 28.140 1.00 91.50 119 ASN A CA 1
ATOM 977 C C . ASN A 1 119 ? -13.359 0.205 28.871 1.00 91.50 119 ASN A C 1
ATOM 979 O O . ASN A 1 119 ? -13.424 1.229 29.546 1.00 91.50 119 ASN A O 1
ATOM 983 N N . ILE A 1 120 ? -14.382 -0.648 28.790 1.00 92.94 120 ILE A N 1
ATOM 984 C CA . ILE A 1 120 ? -15.636 -0.463 29.534 1.00 92.94 120 ILE A CA 1
ATOM 985 C C . ILE A 1 120 ? -15.356 -0.501 31.041 1.00 92.94 120 ILE A C 1
ATOM 987 O O . ILE A 1 120 ? -15.804 0.375 31.777 1.00 92.94 120 ILE A O 1
ATOM 991 N N . ARG A 1 121 ? -14.565 -1.475 31.512 1.00 92.25 121 ARG A N 1
ATOM 992 C CA . ARG A 1 121 ? -14.191 -1.594 32.928 1.00 92.25 121 ARG A CA 1
ATOM 993 C C . ARG A 1 121 ? -13.437 -0.364 3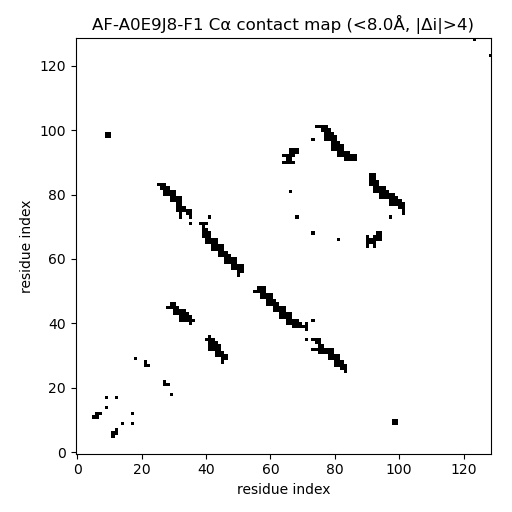3.429 1.00 92.25 121 ARG A C 1
ATOM 995 O O . ARG A 1 121 ? -13.754 0.131 34.505 1.00 92.25 121 ARG A O 1
ATOM 1002 N N . THR A 1 122 ? -12.442 0.126 32.689 1.00 93.56 122 THR A N 1
ATOM 1003 C CA . THR A 1 122 ? -11.695 1.330 33.086 1.00 93.56 122 THR A CA 1
ATOM 1004 C C . THR A 1 122 ? -12.594 2.562 33.124 1.00 93.56 122 THR A C 1
ATOM 1006 O O . THR A 1 122 ? -12.454 3.375 34.034 1.00 93.56 122 THR A O 1
ATOM 1009 N N . GLN A 1 123 ? -13.555 2.670 32.205 1.00 93.12 123 GLN A N 1
ATOM 1010 C CA . GLN A 1 123 ? -14.530 3.757 32.178 1.00 93.12 123 GLN A CA 1
ATOM 1011 C C . GLN A 1 123 ? -15.500 3.713 33.373 1.00 93.12 123 GLN A C 1
ATOM 1013 O O . GLN A 1 123 ? -15.754 4.751 33.979 1.00 93.12 123 GLN A O 1
ATOM 1018 N N . LEU A 1 124 ? -15.992 2.530 33.758 1.00 92.94 124 LEU A N 1
ATOM 1019 C CA . LEU A 1 124 ? -16.861 2.351 34.932 1.00 92.94 124 LEU A CA 1
ATOM 1020 C C . LEU A 1 124 ? -16.134 2.689 36.243 1.00 92.94 124 LEU A C 1
ATOM 1022 O O . LEU A 1 124 ? -16.649 3.459 37.050 1.00 92.94 124 LEU A O 1
ATOM 1026 N N . VAL A 1 125 ? -14.885 2.231 36.390 1.00 93.12 125 VAL A N 1
ATOM 1027 C CA . VAL A 1 125 ? -14.038 2.555 37.553 1.00 93.12 125 VAL A CA 1
ATOM 1028 C C . VAL A 1 125 ? -13.785 4.065 37.661 1.00 93.12 125 VAL A C 1
ATOM 1030 O O . VAL A 1 125 ? -13.813 4.619 38.757 1.00 93.12 125 VAL A O 1
ATOM 1033 N N . GLN A 1 126 ? -13.577 4.761 36.536 1.00 86.94 126 GLN A N 1
ATOM 1034 C CA . GLN A 1 126 ? -13.444 6.227 36.508 1.00 86.94 126 GLN A CA 1
ATOM 1035 C C . GLN A 1 126 ? -14.737 6.958 36.905 1.00 86.94 126 GLN A C 1
ATOM 1037 O O . GLN A 1 126 ? -14.671 8.079 37.405 1.00 86.94 126 GLN A O 1
ATOM 1042 N N . GLN A 1 127 ? -15.898 6.333 36.698 1.00 89.56 127 GLN A N 1
ATOM 1043 C CA . GLN A 1 127 ? -17.207 6.846 37.113 1.00 89.56 127 GLN A CA 1
ATOM 1044 C C . GLN A 1 127 ? -17.552 6.501 38.575 1.00 89.56 127 GLN A C 1
ATOM 1046 O O . GLN A 1 127 ? -18.585 6.950 39.067 1.00 89.56 127 GLN A O 1
ATOM 1051 N N . GLY A 1 128 ? -16.690 5.756 39.282 1.00 83.44 128 GLY A N 1
ATOM 1052 C CA . GLY A 1 128 ? -16.894 5.364 40.681 1.00 83.44 128 GLY A CA 1
ATOM 1053 C C . GLY A 1 128 ? -17.885 4.212 40.880 1.00 83.44 128 GLY A C 1
ATOM 1054 O O . GLY A 1 128 ? -18.412 4.067 41.984 1.00 83.44 128 GLY A O 1
ATOM 1055 N N . LEU A 1 129 ? -18.143 3.434 39.822 1.00 58.81 129 LEU A N 1
ATOM 1056 C CA . LEU A 1 129 ? -18.960 2.215 39.812 1.00 58.81 129 LEU A CA 1
ATOM 1057 C C . LEU A 1 129 ? -18.093 0.950 39.881 1.00 58.81 129 LEU A C 1
ATOM 1059 O O . LEU A 1 129 ? -16.978 0.950 39.307 1.00 58.81 129 LEU A O 1
#

Nearest PDB structures (foldseek):
  8a22-assembly1_Bq  TM=7.423E-01  e=2.780E-08  Polytomella magna
  6hiv-assembly1_CQ  TM=8.791E-01  e=6.845E-07  Trypanosoma brucei brucei
  7pnw-assembly1_N  TM=8.797E-01  e=1.360E-06  Mus musculus
  7l08-assembly1_AN  TM=8.646E-01  e=9.648E-07  Homo sapiens
  9fia-assembly1_BL  TM=7.261E-01  e=1.944E-07  Toxoplasma gondii

Secondary structure (DSSP, 8-state):
---GGGGS-TTTS-HHHHHHTS-TTTTEEEEEEEEEEETTEEEEEEEEEEEETTTTEEEEEEEEEEEE-TT----TT-EEEEEEEEEETTEEEEEEEEEEPPP--HHHHHHHHHHHHHHHHHHHHHTT-

InterPro domains:
  IPR000266 Small ribosomal subunit protein uS17 [PF00366] (31-87)
  IPR000266 Small ribosomal subunit protein uS17 [PTHR10744] (18-105)
  IPR012340 Nucleic acid-binding, OB-fold [G3DSA:2.40.50.140] (18-118)
  IPR012340 Nucleic acid-binding, OB-fold [SSF50249] (26-120)

Foldseek 3Di:
DDDPVLCPALVNPPVVVVVVPDDPPPQKFKFFFADLPDAQKTKTKGKDWDQDPVVRDIDIDIDIAIAGRNVSPADGGFIFMWGADPDDPNHGIYTDDGRGHDDDDVVVVVVVVVVVVVVVVVVVVVVVD

Sequence (129 aa):
MQTVWTLIHPTRISVQKTIKNLLPSGQEFFGTVIRDSRNKSCRVKVSYKYWHKKYKSYFGDTSEFIAHDEDNFCKVGDKVVIKHCQKTGGKYYYVRNVVIPVGRNPSDEQDEVMKELQNIRTQLVQQGL

Mean predicted aligned error: 7.34 Å

pLDDT: mean 88.42, std 10.61, range [56.47, 98.31]